Protein AF-A0A7V5D0J0-F1 (afdb_monomer)

pLDDT: mean 79.03, std 11.95, range [53.03, 93.19]

Sequence (86 aa):
NRGAALIFLLQGLMLGFFGSVLGILIGYGMSYAFIQTRGGVTFGLRINLFNLISPVIIAILASALASLIPARRASKLSPIEVIRYG

Mean predicted aligned error: 9.17 Å

Structure (mmCIF, N/CA/C/O backbone):
data_AF-A0A7V5D0J0-F1
#
_entry.id   AF-A0A7V5D0J0-F1
#
loop_
_atom_site.group_PDB
_atom_site.id
_atom_site.type_symbol
_atom_site.label_atom_id
_atom_site.label_alt_id
_atom_site.label_comp_id
_atom_site.label_asym_id
_atom_site.label_entity_id
_atom_site.label_seq_id
_atom_site.pdbx_PDB_ins_code
_atom_site.Cartn_x
_atom_site.Cartn_y
_atom_site.Cartn_z
_atom_site.occupancy
_atom_site.B_iso_or_equiv
_atom_site.auth_seq_id
_atom_site.auth_comp_id
_atom_site.auth_asym_id
_atom_site.auth_atom_id
_atom_site.pdbx_PDB_model_num
ATOM 1 N N . ASN A 1 1 ? -18.777 -4.159 19.116 1.00 60.66 1 ASN A N 1
ATOM 2 C CA . ASN A 1 1 ? -19.496 -3.559 17.971 1.00 60.66 1 ASN A CA 1
ATOM 3 C C . ASN A 1 1 ? -18.779 -3.941 16.667 1.00 60.66 1 ASN A C 1
ATOM 5 O O . ASN A 1 1 ? -17.697 -3.426 16.421 1.00 60.66 1 ASN A O 1
ATOM 9 N N . ARG A 1 2 ? -19.265 -4.928 15.889 1.00 69.00 2 ARG A N 1
ATOM 10 C CA . ARG A 1 2 ? -18.504 -5.497 14.743 1.00 69.00 2 ARG A CA 1
ATOM 11 C C . ARG A 1 2 ? -18.559 -4.638 13.468 1.00 69.00 2 ARG A C 1
ATOM 13 O O . ARG A 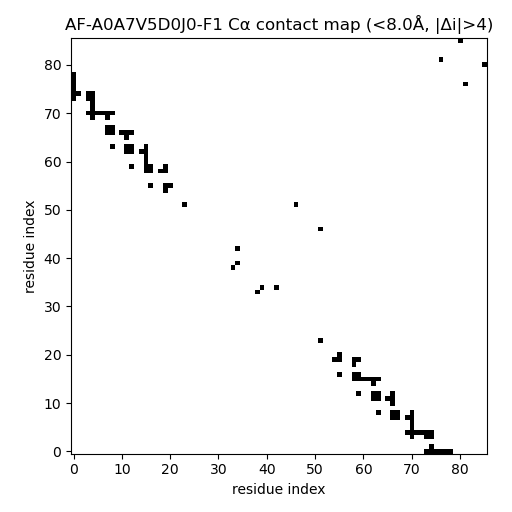1 2 ? -17.617 -4.674 12.686 1.00 69.00 2 ARG A O 1
ATOM 20 N N . GLY A 1 3 ? -19.614 -3.837 13.288 1.00 78.94 3 GLY A N 1
ATOM 21 C CA . GLY A 1 3 ? -19.819 -3.030 12.077 1.00 78.94 3 GLY A CA 1
ATOM 22 C C . GLY A 1 3 ? -18.741 -1.967 11.851 1.00 78.94 3 GLY A C 1
ATOM 23 O O . GLY A 1 3 ? -18.153 -1.911 10.777 1.00 78.94 3 GLY A O 1
ATOM 24 N N . ALA A 1 4 ? -18.404 -1.185 12.882 1.00 80.50 4 ALA A N 1
ATOM 25 C CA . ALA A 1 4 ? -17.380 -0.141 12.772 1.00 80.50 4 ALA A CA 1
ATOM 26 C C . ALA A 1 4 ? -16.001 -0.709 12.389 1.00 80.50 4 ALA A C 1
ATOM 28 O O . ALA A 1 4 ? -15.297 -0.141 11.560 1.00 80.50 4 ALA A O 1
ATOM 29 N N . ALA A 1 5 ? -15.637 -1.872 12.935 1.00 82.56 5 ALA A N 1
ATOM 30 C CA . ALA A 1 5 ? -14.380 -2.541 12.612 1.00 82.56 5 ALA A CA 1
ATOM 31 C C . ALA A 1 5 ? -14.307 -3.002 11.145 1.00 82.56 5 ALA A C 1
ATOM 33 O O . ALA A 1 5 ? -13.252 -2.886 10.523 1.00 82.56 5 ALA A O 1
ATOM 34 N N . LEU A 1 6 ? -15.421 -3.488 10.584 1.00 85.31 6 LEU A N 1
ATOM 35 C CA . LEU A 1 6 ? -15.495 -3.898 9.179 1.00 85.31 6 LEU A CA 1
ATOM 36 C C . LEU A 1 6 ? -15.307 -2.716 8.225 1.00 85.31 6 LEU A C 1
ATOM 38 O O . LEU A 1 6 ? -14.622 -2.866 7.221 1.00 85.31 6 LEU A O 1
ATOM 42 N N . ILE A 1 7 ? -15.852 -1.542 8.555 1.00 89.06 7 ILE A N 1
ATOM 43 C CA . ILE A 1 7 ? -15.702 -0.337 7.727 1.00 89.06 7 ILE A CA 1
ATOM 44 C C . ILE A 1 7 ? -14.227 0.064 7.621 1.00 89.06 7 ILE A C 1
ATOM 46 O O . ILE A 1 7 ? -13.734 0.280 6.516 1.00 89.06 7 ILE A O 1
ATOM 50 N N . PHE A 1 8 ? -13.501 0.099 8.744 1.00 86.50 8 PHE A N 1
ATOM 51 C CA . PHE A 1 8 ? -12.070 0.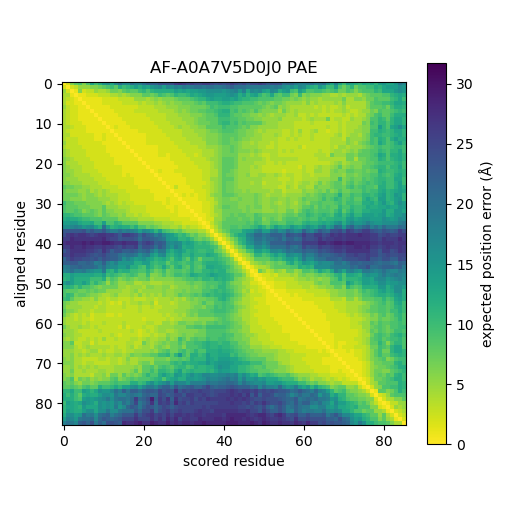429 8.739 1.00 86.50 8 PHE A CA 1
ATOM 52 C C . PHE A 1 8 ? -11.236 -0.590 7.961 1.00 86.50 8 PHE A C 1
ATOM 54 O O . PHE A 1 8 ? -10.343 -0.200 7.211 1.00 86.50 8 PHE A O 1
ATOM 61 N N . LEU A 1 9 ? -11.547 -1.882 8.102 1.00 87.06 9 LEU A N 1
ATOM 62 C CA . LEU A 1 9 ? -10.894 -2.932 7.320 1.00 87.06 9 LEU A CA 1
ATOM 63 C C . LEU A 1 9 ? -11.143 -2.768 5.818 1.00 87.06 9 LEU A C 1
ATOM 65 O O . LEU A 1 9 ? -10.206 -2.857 5.029 1.00 87.06 9 LEU A O 1
ATOM 69 N N . LEU A 1 10 ? -12.389 -2.505 5.421 1.00 89.81 10 LEU A N 1
ATOM 70 C CA . LEU A 1 10 ? -12.753 -2.342 4.016 1.00 89.81 10 LEU A CA 1
ATOM 71 C C . LEU A 1 10 ? -12.107 -1.088 3.412 1.00 89.81 10 LEU A C 1
ATOM 73 O O . LEU A 1 10 ? -11.591 -1.148 2.300 1.00 89.81 10 LEU A O 1
ATOM 77 N N . GLN A 1 11 ? -12.069 0.020 4.159 1.00 89.88 11 GLN A N 1
ATOM 78 C CA . GLN A 1 11 ? -11.363 1.241 3.759 1.00 89.88 11 GLN A CA 1
ATOM 79 C C . GLN A 1 11 ? -9.863 0.998 3.579 1.00 89.88 11 GLN A C 1
ATOM 81 O O . GLN A 1 11 ? -9.293 1.431 2.580 1.00 89.88 11 GLN A O 1
ATOM 86 N N . GLY A 1 12 ? -9.234 0.276 4.512 1.00 88.81 12 GLY A N 1
ATOM 87 C CA . GLY A 1 12 ? -7.833 -0.122 4.400 1.00 88.81 12 GLY A CA 1
ATOM 88 C C . GLY A 1 12 ? -7.568 -0.949 3.148 1.00 88.81 12 GLY A C 1
ATOM 89 O O . GLY A 1 12 ? -6.672 -0.625 2.374 1.00 88.81 12 GLY A O 1
ATOM 90 N N . LEU A 1 13 ? -8.392 -1.969 2.908 1.00 88.62 13 LEU A N 1
ATOM 91 C CA . LEU A 1 13 ? -8.268 -2.851 1.749 1.00 88.62 13 LEU A CA 1
ATOM 92 C C . LEU A 1 13 ? -8.472 -2.096 0.429 1.00 88.62 13 LEU A C 1
ATOM 94 O O . LEU A 1 13 ? -7.687 -2.271 -0.503 1.00 88.62 13 LEU A O 1
ATOM 98 N N . MET A 1 14 ? -9.474 -1.215 0.357 1.00 90.88 14 MET A N 1
ATOM 99 C CA . MET A 1 14 ? -9.689 -0.343 -0.801 1.00 90.88 14 MET A CA 1
ATOM 100 C C . MET A 1 14 ? -8.484 0.566 -1.046 1.00 90.88 14 MET A C 1
ATOM 102 O O . MET A 1 14 ? -7.996 0.637 -2.172 1.00 90.88 14 MET A O 1
ATOM 106 N N . LEU A 1 15 ? -7.964 1.218 -0.002 1.00 89.88 15 LEU A N 1
ATOM 107 C CA . LEU A 1 15 ? -6.799 2.094 -0.117 1.00 89.88 15 LEU A CA 1
ATOM 108 C C . LEU A 1 15 ? -5.562 1.328 -0.609 1.00 89.88 15 LEU A C 1
ATOM 110 O O . LEU A 1 15 ? -4.853 1.814 -1.488 1.00 89.88 15 LEU A O 1
ATOM 114 N N . GLY A 1 16 ? -5.331 0.115 -0.098 1.00 88.50 16 GLY A N 1
ATOM 115 C CA . GLY A 1 16 ? -4.261 -0.763 -0.570 1.00 88.50 16 GLY A CA 1
ATOM 116 C C . GLY A 1 16 ? -4.411 -1.168 -2.027 1.00 88.50 16 GLY A C 1
ATOM 117 O O . GLY A 1 16 ? -3.443 -1.111 -2.783 1.00 88.50 16 GLY A O 1
ATOM 118 N N . PHE A 1 17 ? -5.626 -1.532 -2.439 1.00 90.00 17 PHE A N 1
ATOM 119 C CA . PHE A 1 17 ? -5.921 -1.885 -3.823 1.00 90.00 17 PHE A CA 1
ATOM 120 C C . PHE A 1 17 ? -5.652 -0.708 -4.767 1.00 90.00 17 PHE A C 1
ATOM 122 O O . PHE A 1 17 ? -4.827 -0.832 -5.673 1.00 90.00 17 PHE A O 1
ATOM 129 N N . PHE A 1 18 ? -6.259 0.457 -4.525 1.00 92.88 18 PHE A N 1
ATOM 130 C CA . PHE A 1 18 ? -6.054 1.634 -5.374 1.00 92.88 18 PHE A CA 1
ATOM 131 C C . PHE A 1 18 ? -4.599 2.114 -5.362 1.00 92.88 18 PHE A C 1
ATOM 133 O O . PHE A 1 18 ? -4.050 2.424 -6.419 1.00 92.88 18 PHE A O 1
ATOM 140 N N . GLY A 1 19 ? -3.944 2.106 -4.197 1.00 90.38 19 GLY A N 1
ATOM 141 C CA . GLY A 1 19 ? -2.525 2.438 -4.077 1.00 90.38 19 GLY A CA 1
ATOM 142 C C . GLY A 1 19 ? -1.633 1.495 -4.884 1.00 90.38 19 GLY A C 1
ATOM 143 O O . GLY A 1 19 ? -0.706 1.951 -5.549 1.00 90.38 19 GLY A O 1
ATOM 144 N N . SER A 1 20 ? -1.943 0.196 -4.897 1.00 89.19 20 SER A N 1
ATOM 145 C CA . SER A 1 20 ? -1.196 -0.788 -5.686 1.00 89.19 20 SER A CA 1
ATOM 146 C C . SER A 1 20 ? -1.361 -0.595 -7.195 1.00 89.19 20 SER A C 1
ATOM 148 O O . SER A 1 20 ? -0.373 -0.633 -7.925 1.00 89.19 20 SER A O 1
ATOM 150 N N . VAL A 1 21 ? -2.584 -0.311 -7.660 1.00 91.62 21 VAL A N 1
ATOM 151 C CA . VAL A 1 21 ? -2.875 -0.049 -9.077 1.00 91.62 21 VAL A CA 1
ATOM 152 C C . VAL A 1 21 ? -2.145 1.210 -9.543 1.00 91.62 21 VAL A C 1
ATOM 154 O O . VAL A 1 21 ? -1.455 1.182 -10.562 1.00 91.62 21 VAL A O 1
ATOM 157 N N . LEU A 1 22 ? -2.238 2.299 -8.774 1.00 93.19 22 LEU A N 1
ATOM 158 C CA . LEU A 1 22 ? -1.529 3.543 -9.077 1.00 93.19 22 LEU A CA 1
ATOM 159 C C . LEU A 1 22 ? -0.010 3.356 -9.035 1.00 93.19 22 LEU A C 1
ATOM 161 O O . LEU A 1 22 ? 0.687 3.826 -9.931 1.00 93.19 22 LEU A O 1
ATOM 165 N N . GLY A 1 23 ? 0.505 2.630 -8.042 1.00 89.62 23 GLY A N 1
ATOM 166 C CA . GLY A 1 23 ? 1.929 2.325 -7.919 1.00 89.62 23 GLY A CA 1
ATOM 167 C C . GLY A 1 23 ? 2.468 1.544 -9.117 1.00 89.62 23 GLY A C 1
ATOM 168 O O . GLY A 1 23 ? 3.527 1.891 -9.637 1.00 89.62 23 GLY A O 1
ATOM 169 N N . ILE A 1 24 ? 1.722 0.547 -9.608 1.00 88.62 24 ILE A N 1
ATOM 170 C CA . ILE A 1 24 ? 2.071 -0.178 -10.837 1.00 88.62 24 ILE A CA 1
ATOM 171 C C . ILE A 1 24 ? 2.089 0.760 -12.039 1.00 88.62 24 ILE A C 1
ATOM 173 O O . ILE A 1 24 ? 3.058 0.747 -12.794 1.00 88.62 24 ILE A O 1
ATOM 177 N N . LEU A 1 25 ? 1.036 1.560 -12.231 1.00 90.38 25 LEU A N 1
ATOM 178 C CA . LEU A 1 25 ? 0.930 2.459 -13.383 1.00 90.38 25 LEU A CA 1
ATOM 179 C C . LEU A 1 25 ? 2.095 3.450 -13.420 1.00 90.38 25 LEU A C 1
ATOM 181 O O . LEU A 1 25 ? 2.733 3.619 -14.459 1.00 90.38 25 LEU A O 1
ATOM 185 N N . ILE A 1 26 ? 2.408 4.055 -12.273 1.00 91.31 26 ILE A N 1
ATOM 186 C CA . ILE A 1 26 ? 3.525 4.990 -12.138 1.00 91.31 26 ILE A CA 1
ATOM 187 C C . ILE A 1 26 ? 4.854 4.262 -12.350 1.00 91.31 26 ILE A C 1
ATOM 189 O O . ILE A 1 26 ? 5.660 4.704 -13.164 1.00 91.31 26 ILE A O 1
ATOM 193 N N . GLY A 1 27 ? 5.084 3.129 -11.682 1.00 87.56 27 GLY A N 1
ATOM 194 C CA . GLY A 1 27 ? 6.329 2.367 -11.807 1.00 87.56 27 GLY A CA 1
ATOM 195 C C . GLY A 1 27 ? 6.589 1.884 -13.236 1.00 87.56 27 GLY A C 1
ATOM 196 O O . GLY A 1 27 ? 7.716 1.977 -13.732 1.00 87.56 27 GLY A O 1
ATOM 197 N N . TYR A 1 28 ? 5.541 1.439 -13.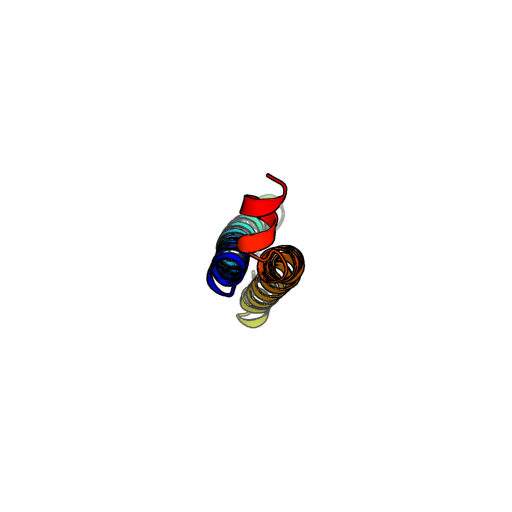931 1.00 83.56 28 TYR A N 1
ATOM 198 C CA . TYR A 1 28 ? 5.613 1.050 -15.335 1.00 83.56 28 TYR A CA 1
ATOM 199 C C . TYR A 1 28 ? 5.889 2.252 -16.242 1.00 83.56 28 TYR A C 1
ATOM 201 O O . TYR A 1 28 ? 6.797 2.194 -17.070 1.00 83.56 28 TYR A O 1
ATOM 209 N N . GLY A 1 29 ? 5.173 3.365 -16.047 1.00 86.12 29 GLY A N 1
ATOM 210 C CA . GLY A 1 29 ? 5.384 4.600 -16.803 1.00 86.12 29 GLY A CA 1
ATOM 211 C C . GLY A 1 29 ? 6.798 5.162 -16.634 1.00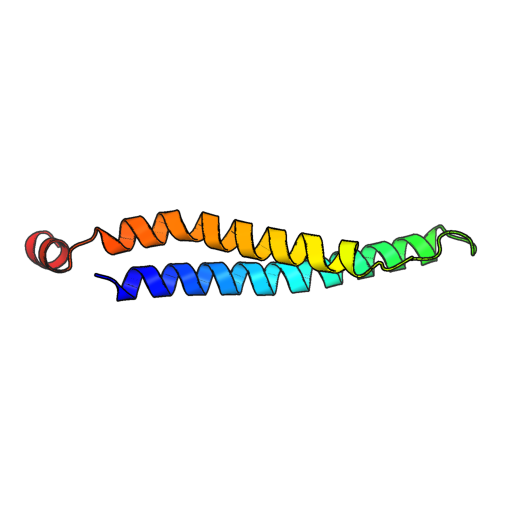 86.12 29 GLY A C 1
ATOM 212 O O . GLY A 1 29 ? 7.441 5.521 -17.619 1.00 86.12 29 GLY A O 1
ATOM 213 N N . MET A 1 30 ? 7.327 5.161 -15.407 1.00 84.81 30 MET A N 1
ATOM 214 C CA . MET A 1 30 ? 8.708 5.562 -15.122 1.00 84.81 30 MET A CA 1
ATOM 215 C C . MET A 1 30 ? 9.721 4.623 -15.783 1.00 84.81 30 MET A C 1
ATOM 217 O O . MET A 1 30 ? 10.674 5.096 -16.399 1.00 84.81 30 MET A O 1
ATOM 221 N N . SER A 1 31 ? 9.504 3.306 -15.710 1.00 81.38 31 SER A N 1
ATOM 222 C CA . SER A 1 31 ? 10.378 2.318 -16.360 1.00 81.38 31 SER A CA 1
ATOM 223 C C . SER A 1 31 ? 10.390 2.488 -17.882 1.00 81.38 31 SER A C 1
ATOM 225 O O . SER A 1 31 ? 11.450 2.445 -18.504 1.00 81.38 31 SER A O 1
ATOM 227 N N . TYR A 1 32 ? 9.223 2.743 -18.480 1.00 79.12 32 TYR A N 1
ATOM 228 C CA . TYR A 1 32 ? 9.081 3.012 -19.909 1.00 79.12 32 TYR A CA 1
ATOM 229 C C . TYR A 1 32 ? 9.803 4.302 -20.324 1.00 79.12 32 TYR A C 1
ATOM 231 O O . TYR A 1 32 ? 10.586 4.298 -21.274 1.00 79.12 32 TYR A O 1
ATOM 239 N N . ALA A 1 33 ? 9.604 5.393 -19.578 1.00 83.19 33 ALA A N 1
ATOM 240 C CA . ALA A 1 33 ? 10.277 6.666 -19.829 1.00 83.19 33 ALA A CA 1
ATOM 241 C C . ALA A 1 33 ? 11.806 6.551 -19.691 1.00 83.19 33 ALA A C 1
ATOM 243 O O . ALA A 1 33 ? 12.554 7.127 -20.482 1.00 83.19 33 ALA A O 1
ATOM 244 N N . PHE A 1 34 ? 12.284 5.770 -18.720 1.00 79.19 34 PHE A N 1
ATOM 245 C CA . PHE A 1 34 ? 13.709 5.513 -18.523 1.00 79.19 34 PHE A CA 1
ATOM 246 C C . PHE A 1 34 ? 14.334 4.766 -19.708 1.00 79.19 34 PHE A C 1
ATOM 248 O O . PHE A 1 34 ? 15.415 5.128 -20.173 1.00 79.19 34 PHE A O 1
ATOM 255 N N . ILE A 1 35 ? 13.639 3.758 -20.241 1.00 77.69 35 ILE A N 1
ATOM 256 C CA . ILE A 1 35 ? 14.107 3.006 -21.411 1.00 77.69 35 ILE A CA 1
ATOM 257 C C . ILE A 1 35 ? 14.128 3.887 -22.656 1.00 77.69 35 ILE A C 1
ATOM 259 O O . ILE A 1 35 ? 15.137 3.901 -23.354 1.00 77.69 35 ILE A O 1
ATOM 263 N N . GLN A 1 36 ? 13.087 4.689 -22.886 1.00 75.12 36 GLN A N 1
ATOM 264 C CA . GLN A 1 36 ? 13.044 5.587 -24.044 1.00 75.12 36 GLN A CA 1
ATOM 265 C C . GLN A 1 36 ? 14.105 6.690 -24.009 1.00 75.12 36 GLN A C 1
ATOM 267 O O . GLN A 1 36 ? 14.538 7.153 -25.059 1.00 75.12 36 GLN A O 1
ATOM 272 N N . THR A 1 37 ? 14.536 7.119 -22.821 1.00 74.81 37 THR A N 1
ATOM 273 C CA . THR A 1 37 ? 15.521 8.203 -22.676 1.00 74.81 37 THR A CA 1
ATOM 274 C C . THR A 1 37 ? 16.973 7.725 -22.642 1.00 74.81 37 THR A C 1
ATOM 276 O O . THR A 1 37 ? 17.860 8.501 -22.991 1.00 74.81 37 THR A O 1
ATOM 279 N N . ARG A 1 38 ? 17.248 6.481 -22.217 1.00 66.94 38 ARG A N 1
ATOM 280 C CA . ARG A 1 38 ? 18.626 5.975 -22.020 1.00 66.94 38 ARG A CA 1
ATOM 281 C C . ARG A 1 38 ? 18.955 4.652 -22.714 1.00 66.94 38 ARG A C 1
ATOM 283 O O . ARG A 1 38 ? 20.128 4.297 -22.792 1.00 66.94 38 ARG A O 1
ATOM 290 N N . GLY A 1 39 ? 17.963 3.897 -23.179 1.00 57.34 39 GLY A N 1
ATOM 291 C CA . GLY A 1 39 ? 18.122 2.509 -23.604 1.00 57.34 39 GLY A CA 1
ATOM 292 C C . GLY A 1 39 ? 17.966 2.321 -25.104 1.00 57.34 39 GLY A C 1
ATOM 293 O O . GLY A 1 39 ? 16.907 1.913 -25.571 1.00 57.34 39 GLY A O 1
ATOM 294 N N . GLY A 1 40 ? 19.051 2.509 -25.854 1.00 54.59 40 GLY A N 1
ATOM 295 C CA . GLY A 1 40 ? 19.190 1.851 -27.150 1.00 54.59 40 GLY A CA 1
ATOM 296 C C . GLY A 1 40 ? 19.074 0.332 -26.966 1.00 54.59 40 GLY A C 1
ATOM 297 O O . GLY A 1 40 ? 19.982 -0.304 -26.446 1.00 54.59 40 GLY A O 1
ATOM 298 N N . VAL A 1 41 ? 17.922 -0.221 -27.349 1.00 53.03 41 VAL A N 1
ATOM 299 C CA . VAL A 1 41 ? 17.637 -1.614 -27.758 1.00 53.03 41 VAL A CA 1
ATOM 300 C C . VAL A 1 41 ? 17.940 -2.782 -26.783 1.00 53.03 41 VAL A C 1
ATOM 302 O O . VAL A 1 41 ? 17.481 -3.887 -27.049 1.00 53.03 41 VAL A O 1
ATOM 305 N N . THR A 1 42 ? 18.600 -2.606 -25.630 1.00 54.47 42 THR A N 1
ATOM 306 C CA . THR A 1 42 ? 19.079 -3.777 -24.840 1.00 54.47 42 THR A CA 1
ATOM 307 C C . THR A 1 42 ? 18.396 -4.009 -23.484 1.00 54.47 42 THR A C 1
ATOM 309 O O . THR A 1 42 ? 18.401 -5.135 -22.985 1.00 54.47 42 THR A O 1
ATOM 312 N N . PHE A 1 43 ? 17.724 -3.019 -22.888 1.00 55.50 43 PHE A N 1
ATOM 313 C CA . PHE A 1 43 ? 16.908 -3.259 -21.687 1.00 55.50 43 PHE A CA 1
ATOM 314 C C . PHE A 1 43 ? 15.502 -3.699 -22.089 1.00 55.50 43 PHE A C 1
ATOM 316 O O . PHE A 1 43 ? 14.543 -2.935 -22.018 1.00 55.50 43 PHE A O 1
ATOM 323 N N . GLY A 1 44 ? 15.369 -4.946 -22.541 1.00 57.84 44 GLY A N 1
ATOM 324 C CA . GLY A 1 44 ? 14.054 -5.554 -22.693 1.00 57.84 44 GLY A CA 1
ATOM 325 C C . GLY A 1 44 ? 13.353 -5.557 -21.336 1.00 57.84 44 GLY A C 1
ATOM 326 O O . GLY A 1 44 ? 13.783 -6.273 -20.431 1.00 57.84 44 GLY A O 1
ATOM 327 N N . LEU A 1 45 ? 12.292 -4.757 -21.186 1.00 59.47 45 LEU A N 1
ATOM 328 C CA . LEU A 1 45 ? 11.360 -4.822 -20.059 1.00 59.47 45 LEU A CA 1
ATOM 329 C C . LEU A 1 45 ? 10.766 -6.234 -20.029 1.00 59.47 45 LEU A C 1
ATOM 331 O O . LEU A 1 45 ? 9.730 -6.513 -20.631 1.00 59.47 45 LEU A O 1
ATOM 335 N N . ARG A 1 46 ? 11.441 -7.167 -19.357 1.00 64.50 46 ARG A N 1
ATOM 336 C CA . ARG A 1 46 ? 10.877 -8.482 -19.075 1.00 64.50 46 ARG A CA 1
ATOM 337 C C . ARG A 1 46 ? 9.899 -8.304 -17.930 1.00 64.50 46 ARG A C 1
ATOM 339 O O . ARG A 1 46 ? 10.246 -8.466 -16.763 1.00 64.50 46 ARG A O 1
ATOM 346 N N . ILE A 1 47 ? 8.680 -7.918 -18.291 1.00 63.97 47 ILE A N 1
ATOM 347 C CA . ILE A 1 47 ? 7.546 -7.873 -17.376 1.00 63.97 47 ILE A CA 1
ATOM 348 C C . ILE A 1 47 ? 7.264 -9.318 -16.970 1.00 63.97 47 ILE A C 1
ATOM 350 O O . ILE A 1 47 ? 6.599 -10.071 -17.677 1.00 63.97 47 ILE A O 1
ATOM 354 N N . ASN A 1 48 ? 7.839 -9.731 -15.847 1.00 73.19 48 ASN A N 1
ATOM 355 C CA . ASN A 1 48 ? 7.506 -11.002 -15.238 1.00 73.19 48 ASN A CA 1
ATOM 356 C C . ASN A 1 48 ? 6.251 -10.794 -14.387 1.00 73.19 48 ASN A C 1
ATOM 3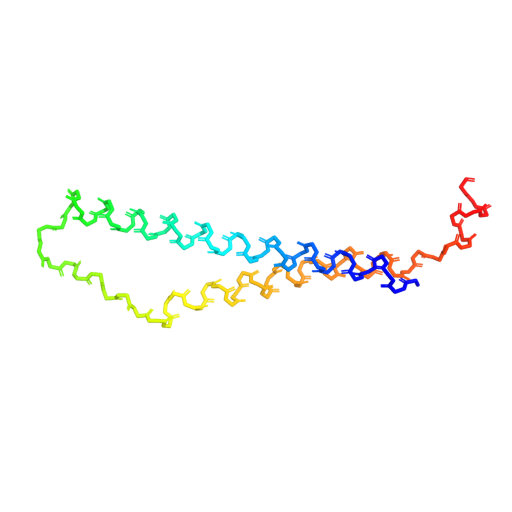58 O O . ASN A 1 48 ? 6.229 -9.897 -13.541 1.00 73.19 48 ASN A O 1
ATOM 362 N N . LEU A 1 49 ? 5.225 -11.627 -14.589 1.00 72.88 49 LEU A N 1
ATOM 363 C CA . LEU A 1 49 ? 3.992 -11.596 -13.796 1.00 72.88 49 LEU A CA 1
ATOM 364 C C . LEU A 1 49 ? 4.287 -11.606 -12.289 1.00 72.88 49 LEU A C 1
ATOM 366 O O . LEU A 1 49 ? 3.612 -10.920 -11.527 1.00 72.88 49 LEU A O 1
ATOM 370 N N . PHE A 1 50 ? 5.340 -12.308 -11.862 1.00 78.06 50 PHE A N 1
ATOM 371 C CA . PHE A 1 50 ? 5.762 -12.347 -10.464 1.00 78.06 50 PHE A CA 1
ATOM 372 C C . PHE A 1 50 ? 6.168 -10.967 -9.916 1.00 78.06 50 PHE A C 1
ATOM 374 O O . PHE A 1 50 ? 5.769 -10.591 -8.813 1.00 78.06 50 PHE A O 1
ATOM 381 N N . ASN A 1 51 ? 6.901 -10.174 -10.701 1.00 77.00 51 ASN A N 1
ATOM 382 C CA . ASN A 1 51 ? 7.350 -8.835 -10.303 1.00 77.00 51 ASN A CA 1
ATOM 383 C C . ASN A 1 51 ? 6.206 -7.811 -10.309 1.00 77.00 51 ASN A C 1
ATOM 385 O O . ASN A 1 51 ? 6.300 -6.790 -9.637 1.00 77.00 51 ASN A O 1
ATOM 389 N N . LEU A 1 52 ? 5.131 -8.085 -11.054 1.00 79.31 52 LEU A N 1
ATOM 390 C CA . LEU A 1 52 ? 3.943 -7.235 -11.098 1.00 79.31 52 LEU A CA 1
ATOM 391 C C . LEU A 1 52 ? 2.966 -7.558 -9.959 1.00 79.31 52 LEU A C 1
ATOM 393 O O . LEU A 1 52 ? 2.407 -6.657 -9.344 1.00 79.31 52 LEU A O 1
ATOM 397 N N . ILE A 1 53 ? 2.776 -8.845 -9.658 1.00 83.25 53 ILE A N 1
ATOM 398 C CA . ILE A 1 53 ? 1.801 -9.322 -8.668 1.00 83.25 53 ILE A CA 1
ATOM 399 C C . ILE A 1 53 ? 2.337 -9.199 -7.234 1.00 83.25 53 ILE A C 1
ATOM 401 O O . ILE A 1 53 ? 1.577 -8.871 -6.322 1.00 83.25 53 ILE A O 1
ATOM 405 N N . SER A 1 54 ? 3.636 -9.420 -7.010 1.00 85.62 54 SER A N 1
ATOM 406 C CA . SER A 1 54 ? 4.238 -9.327 -5.671 1.00 85.62 54 SER A CA 1
ATOM 407 C C . SER A 1 54 ? 4.008 -7.979 -4.961 1.00 85.62 54 SER A C 1
ATOM 409 O O . SER A 1 54 ? 3.537 -8.014 -3.820 1.00 85.62 54 SER A O 1
ATOM 411 N N . PRO A 1 55 ? 4.230 -6.794 -5.572 1.00 85.25 55 PRO A N 1
ATOM 412 C CA . PRO A 1 55 ? 3.964 -5.521 -4.901 1.00 85.25 55 PRO A CA 1
ATOM 413 C C . PRO A 1 55 ? 2.473 -5.289 -4.628 1.00 85.25 55 PRO A C 1
ATOM 415 O O . PRO A 1 55 ? 2.141 -4.665 -3.622 1.00 85.25 55 PRO A O 1
ATOM 418 N N . VAL A 1 56 ? 1.567 -5.826 -5.457 1.00 86.62 56 VAL 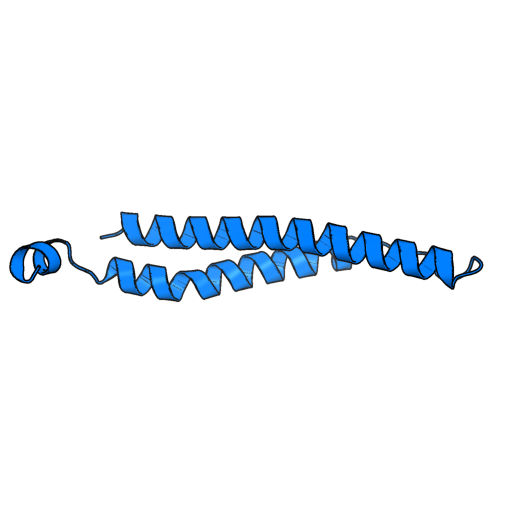A N 1
ATOM 419 C CA . VAL A 1 56 ? 0.112 -5.751 -5.218 1.00 86.62 56 VAL A CA 1
ATOM 420 C C . VAL A 1 56 ? -0.264 -6.510 -3.960 1.00 86.62 56 VAL A C 1
ATOM 422 O O . VAL A 1 56 ? -0.937 -5.966 -3.087 1.00 86.62 56 VAL A O 1
ATOM 425 N N . ILE A 1 57 ? 0.215 -7.749 -3.835 1.00 89.44 57 ILE A N 1
ATOM 426 C CA . ILE A 1 57 ? -0.036 -8.574 -2.653 1.00 89.44 57 ILE A CA 1
ATOM 427 C C . ILE A 1 57 ? 0.528 -7.885 -1.408 1.00 89.44 57 ILE A C 1
ATOM 429 O O . ILE A 1 57 ? -0.174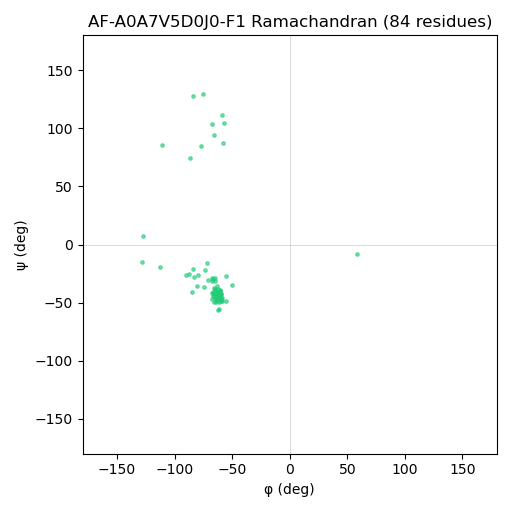 -7.770 -0.405 1.00 89.44 57 ILE A O 1
ATOM 433 N N . ILE A 1 58 ? 1.759 -7.369 -1.475 1.00 90.44 58 ILE A N 1
ATOM 434 C CA . ILE A 1 58 ? 2.389 -6.671 -0.348 1.00 90.44 58 ILE A CA 1
ATOM 435 C C . ILE A 1 58 ? 1.585 -5.426 0.045 1.00 90.44 58 ILE A C 1
ATOM 437 O O . ILE A 1 58 ? 1.331 -5.229 1.229 1.00 90.44 58 ILE A O 1
ATOM 441 N N . ALA A 1 59 ? 1.139 -4.611 -0.912 1.00 90.12 59 ALA A N 1
ATOM 442 C CA . ALA A 1 59 ? 0.355 -3.407 -0.636 1.00 90.12 59 ALA A CA 1
ATOM 443 C C . ALA A 1 59 ? -1.014 -3.725 -0.009 1.00 90.12 59 ALA A C 1
ATOM 445 O O . ALA A 1 59 ? -1.422 -3.085 0.965 1.00 90.12 59 ALA A O 1
ATOM 446 N N . ILE A 1 60 ? -1.712 -4.745 -0.517 1.00 88.75 60 ILE A N 1
ATOM 447 C CA . ILE A 1 60 ? -2.990 -5.202 0.047 1.00 88.75 60 ILE A CA 1
ATOM 448 C C . ILE A 1 60 ? -2.784 -5.733 1.470 1.00 88.75 60 ILE A C 1
ATOM 450 O O . ILE A 1 60 ? -3.519 -5.352 2.378 1.00 88.75 60 ILE A O 1
ATOM 454 N N . LEU A 1 61 ? -1.758 -6.554 1.705 1.00 90.94 61 LEU A N 1
ATOM 455 C CA . LEU A 1 61 ? -1.465 -7.072 3.042 1.00 90.94 61 LEU A CA 1
ATOM 456 C C . LEU A 1 61 ? -1.048 -5.958 4.006 1.00 90.94 61 LEU A C 1
ATOM 458 O O . LEU A 1 61 ? -1.560 -5.897 5.120 1.00 90.94 61 LEU A O 1
ATOM 462 N N . ALA A 1 62 ? -0.169 -5.050 3.586 1.00 90.50 62 ALA A N 1
ATOM 463 C CA . ALA A 1 62 ? 0.298 -3.941 4.412 1.00 90.50 62 ALA A CA 1
ATOM 464 C C . ALA A 1 62 ? -0.851 -3.004 4.808 1.00 90.50 62 ALA A C 1
ATOM 466 O O . ALA A 1 62 ? -0.979 -2.641 5.976 1.00 90.50 62 ALA A O 1
ATOM 467 N N . SER A 1 63 ? -1.721 -2.652 3.860 1.00 89.38 63 SER A N 1
ATOM 468 C CA . SER A 1 63 ? -2.893 -1.807 4.120 1.00 89.38 63 SER A CA 1
ATOM 469 C C . SER A 1 63 ? -3.930 -2.497 5.013 1.00 89.38 63 SER A C 1
ATOM 471 O O . SER A 1 63 ? -4.424 -1.884 5.964 1.00 89.38 63 SER A O 1
ATOM 473 N N . ALA A 1 64 ? -4.200 -3.788 4.790 1.00 87.44 64 ALA A N 1
ATOM 474 C CA . ALA A 1 64 ? -5.064 -4.582 5.654 1.00 87.44 64 ALA A CA 1
ATOM 475 C C . ALA A 1 64 ? -4.504 -4.630 7.085 1.00 87.44 64 ALA A C 1
ATOM 477 O O . ALA A 1 64 ? -5.219 -4.308 8.035 1.00 87.44 64 ALA A O 1
ATOM 478 N N . LEU A 1 65 ? -3.210 -4.929 7.245 1.00 89.88 65 LEU A N 1
ATOM 479 C CA . LEU A 1 65 ? -2.536 -4.955 8.545 1.00 89.88 65 LEU A CA 1
ATOM 480 C C . LEU A 1 65 ? -2.558 -3.589 9.242 1.00 89.88 65 LEU A C 1
ATOM 482 O O . LEU A 1 65 ? -2.873 -3.517 10.429 1.00 89.88 65 LEU A O 1
ATOM 486 N N . ALA A 1 66 ? -2.291 -2.505 8.513 1.00 89.06 66 ALA A N 1
ATOM 487 C CA . ALA A 1 66 ? -2.361 -1.148 9.047 1.00 89.06 66 ALA A CA 1
ATOM 488 C C . ALA A 1 66 ? -3.781 -0.801 9.529 1.00 89.06 66 ALA A C 1
ATOM 490 O O . ALA A 1 66 ? -3.952 -0.235 10.611 1.00 89.06 66 ALA A O 1
ATOM 491 N N . SER A 1 67 ? -4.811 -1.205 8.779 1.00 88.62 67 SER A N 1
ATOM 492 C CA . SER A 1 67 ? -6.218 -0.952 9.117 1.00 88.62 67 SER A CA 1
ATOM 493 C C . SER A 1 67 ? -6.753 -1.783 10.292 1.00 88.62 67 SER A C 1
ATOM 495 O O . SER A 1 67 ? -7.755 -1.412 10.909 1.00 88.62 67 SER A O 1
ATOM 497 N N . LEU A 1 68 ? -6.060 -2.856 10.692 1.00 87.19 68 LEU A N 1
ATOM 498 C CA . LEU A 1 68 ? -6.432 -3.635 11.877 1.00 87.19 68 LEU A CA 1
ATOM 499 C C . LEU A 1 68 ? -6.306 -2.828 13.174 1.00 87.19 68 LEU A C 1
ATOM 501 O O . LEU A 1 68 ? -7.073 -3.066 14.108 1.00 87.19 68 LEU A O 1
ATOM 505 N N . ILE A 1 69 ? -5.365 -1.884 13.262 1.00 87.69 69 ILE A N 1
ATOM 506 C CA . ILE A 1 69 ? -5.170 -1.049 14.458 1.00 87.69 69 ILE A CA 1
ATOM 507 C C . ILE A 1 69 ? -6.423 -0.197 14.747 1.00 87.69 69 ILE A C 1
ATOM 509 O O . ILE A 1 69 ? -6.982 -0.337 15.843 1.00 87.69 69 ILE A O 1
ATOM 513 N N . PRO A 1 70 ? -6.920 0.642 13.811 1.00 83.00 70 PRO A N 1
ATOM 514 C CA . PRO A 1 70 ? -8.155 1.393 14.021 1.00 83.00 70 PRO A CA 1
ATOM 515 C C . PRO A 1 70 ? -9.381 0.478 14.121 1.00 83.00 70 PRO A C 1
ATOM 517 O O . PRO A 1 70 ? -10.219 0.708 14.991 1.00 83.00 70 PRO A O 1
ATOM 520 N N . ALA A 1 71 ? -9.460 -0.611 13.345 1.00 86.12 71 ALA A N 1
ATOM 521 C CA . ALA A 1 71 ? -10.574 -1.558 13.430 1.00 86.12 71 ALA A CA 1
ATOM 522 C C . ALA A 1 71 ? -10.701 -2.196 14.827 1.00 86.12 71 ALA A C 1
ATOM 524 O O . ALA A 1 71 ? -11.796 -2.281 15.389 1.00 86.12 71 ALA A O 1
ATOM 525 N N . ARG A 1 72 ? -9.575 -2.593 15.438 1.00 82.44 72 ARG A N 1
ATOM 526 C CA . ARG A 1 72 ? -9.545 -3.125 16.809 1.00 82.44 72 ARG A CA 1
ATOM 527 C C . ARG A 1 72 ? -9.970 -2.075 17.828 1.00 82.44 72 ARG A C 1
ATOM 529 O O . ARG A 1 72 ? -10.770 -2.395 18.706 1.00 82.44 72 ARG A O 1
ATOM 536 N N . ARG A 1 73 ? -9.483 -0.835 17.711 1.00 81.38 73 ARG A N 1
ATOM 537 C CA . ARG A 1 73 ? -9.899 0.275 18.588 1.00 81.38 73 ARG A CA 1
ATOM 538 C C . ARG A 1 73 ? -11.407 0.539 18.478 1.00 81.38 73 ARG A C 1
ATOM 540 O O . ARG A 1 73 ? -12.080 0.589 19.501 1.00 81.38 73 ARG A O 1
ATOM 547 N N . ALA A 1 74 ? -11.950 0.574 17.262 1.00 81.75 74 ALA A N 1
ATOM 548 C CA . ALA A 1 74 ? -13.379 0.753 17.002 1.00 81.75 74 ALA A CA 1
ATOM 549 C C . ALA A 1 74 ? -14.242 -0.386 17.566 1.00 81.75 74 ALA A C 1
ATOM 551 O O . ALA A 1 74 ? -15.341 -0.154 18.060 1.00 81.75 74 ALA A O 1
ATOM 552 N N . SER A 1 75 ? -13.745 -1.627 17.533 1.00 78.62 75 SER A N 1
ATOM 553 C CA . SER A 1 75 ? -14.486 -2.778 18.066 1.00 78.62 75 SER A CA 1
ATOM 554 C C . SER A 1 75 ? -14.658 -2.752 19.590 1.00 78.62 75 SER A C 1
ATOM 556 O O . SER A 1 75 ? -15.651 -3.297 20.087 1.00 78.62 75 SER A O 1
ATOM 558 N N . LYS A 1 76 ? -13.701 -2.121 20.293 1.00 74.06 76 LYS A N 1
ATOM 559 C CA . LYS A 1 76 ? -13.642 -1.982 21.755 1.00 74.06 76 LYS A CA 1
ATOM 560 C C . LYS A 1 76 ? -14.468 -0.811 22.287 1.00 74.06 76 LYS A C 1
ATOM 562 O O . LYS A 1 76 ? -14.841 -0.848 23.450 1.00 74.06 76 LYS A O 1
ATOM 567 N N . LEU A 1 77 ? -14.782 0.179 21.452 1.00 65.50 77 LEU A N 1
ATOM 568 C CA . LEU A 1 77 ? -15.728 1.239 21.795 1.00 65.50 77 LEU A CA 1
ATOM 569 C C . LEU A 1 77 ? -17.125 0.622 21.918 1.00 65.50 77 LEU A C 1
ATOM 571 O O . LEU A 1 77 ? -17.764 0.245 20.927 1.00 65.50 77 LEU A O 1
ATOM 575 N N . SER A 1 78 ? -17.570 0.440 23.159 1.00 59.38 78 SER A N 1
ATOM 576 C CA . SER A 1 78 ? -18.922 -0.018 23.432 1.00 59.38 78 SER A CA 1
ATOM 577 C C . SER A 1 78 ? -19.885 1.159 23.193 1.00 59.38 78 SER A C 1
ATOM 579 O O . SER A 1 78 ? -19.644 2.253 23.703 1.00 59.38 78 SER A O 1
ATOM 581 N N . PRO A 1 79 ? -20.968 0.988 22.406 1.00 60.16 79 PRO A N 1
ATOM 582 C CA . PRO A 1 79 ? -21.915 2.074 22.122 1.00 60.16 79 PRO A CA 1
ATOM 583 C C . PRO A 1 79 ? -22.494 2.707 23.393 1.00 60.16 79 PRO A C 1
ATOM 585 O O . PRO A 1 79 ? -22.854 3.877 23.399 1.00 60.16 79 PRO A O 1
ATOM 588 N N . ILE A 1 80 ? -22.557 1.922 24.473 1.00 60.22 80 ILE A N 1
ATOM 589 C CA . ILE A 1 80 ? -23.116 2.331 25.758 1.00 60.22 80 ILE A CA 1
ATOM 590 C C . ILE A 1 80 ? -22.223 3.346 26.489 1.00 60.22 80 ILE A C 1
ATOM 592 O O . ILE A 1 80 ? -22.737 4.196 27.205 1.00 60.22 80 ILE A O 1
ATOM 596 N N . GLU A 1 81 ? -20.902 3.294 26.294 1.00 62.94 81 GLU A N 1
ATOM 597 C CA . GLU A 1 81 ? -19.943 4.200 26.946 1.00 62.94 81 GLU A CA 1
ATOM 598 C C . GLU A 1 81 ? -19.992 5.598 26.330 1.00 62.94 81 GLU A C 1
ATOM 600 O O . GLU A 1 81 ? -19.943 6.589 27.048 1.00 62.94 81 GLU A O 1
ATOM 605 N N . VAL A 1 82 ? -20.188 5.668 25.010 1.00 61.72 82 VAL A N 1
ATOM 606 C CA . VAL A 1 82 ? -20.341 6.932 24.273 1.00 61.72 82 VAL A CA 1
ATOM 607 C C . VAL A 1 82 ? -21.643 7.645 24.645 1.00 61.72 82 VAL A C 1
ATOM 609 O O . VAL A 1 82 ? -21.678 8.862 24.651 1.00 61.72 82 VAL A O 1
ATOM 612 N N . ILE A 1 83 ? -22.708 6.916 24.992 1.00 66.25 83 ILE A N 1
ATOM 613 C CA . ILE A 1 83 ? -23.982 7.526 25.419 1.00 66.25 83 ILE A CA 1
ATOM 614 C C . ILE A 1 83 ? -23.954 7.904 26.909 1.00 66.25 83 ILE A C 1
ATOM 616 O O . ILE A 1 83 ? -24.654 8.819 27.329 1.00 66.25 83 ILE A O 1
ATOM 620 N N . ARG A 1 84 ? -23.164 7.200 27.730 1.00 60.94 84 ARG A N 1
ATOM 621 C CA . ARG A 1 84 ? -23.100 7.425 29.183 1.00 60.94 84 ARG A CA 1
ATOM 622 C C . ARG A 1 84 ? -22.088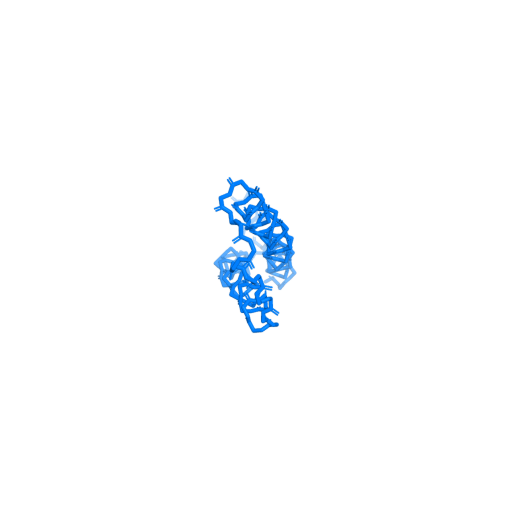 8.499 29.598 1.00 60.94 84 ARG A C 1
ATOM 624 O O . ARG A 1 84 ? -22.253 9.080 30.666 1.00 60.94 84 ARG A O 1
ATOM 631 N N . TYR A 1 85 ? -21.055 8.732 28.789 1.00 61.53 85 TYR A N 1
ATOM 632 C CA . TYR A 1 85 ? -19.983 9.701 29.053 1.00 61.53 85 TYR A CA 1
ATOM 633 C C . TYR A 1 85 ? -19.749 10.694 27.899 1.00 61.53 85 TYR A C 1
ATOM 635 O O . TYR A 1 85 ? -18.752 11.416 27.927 1.00 61.53 85 TYR A O 1
ATOM 643 N N . GLY A 1 86 ? -20.610 10.687 26.877 1.00 56.38 86 GLY A N 1
ATOM 644 C CA . GLY A 1 86 ? -20.586 11.642 25.764 1.00 56.38 86 GLY A CA 1
ATOM 645 C C . GLY A 1 86 ? -21.483 12.845 25.989 1.00 56.38 86 GLY A C 1
ATOM 646 O O . GLY A 1 86 ? -22.434 12.735 26.795 1.00 56.38 86 GLY A O 1
#

Foldseek 3Di:
DQVQLVVLLVVLLVCLQVVLVVCLVVVVVVVVVCCVVPNDPDPDPPPDVCVSVVSSVVSNVVSNVVSNVVSVVVVPPDPVCVVVPD

Nearest PDB structures (foldseek):
  7jgb-assembly1_3  TM=5.706E-01  e=4.784E+00  Mycolicibacterium smegmatis
  8gym-assembly1_l  TM=4.786E-01  e=4.516E+00  Tetrahymena thermophila SB210
  6vof-assembly1_S  TM=5.059E-01  e=6.758E+00  Spinacia oleracea
  8jlz-assembly1_R  TM=4.651E-01  e=8.032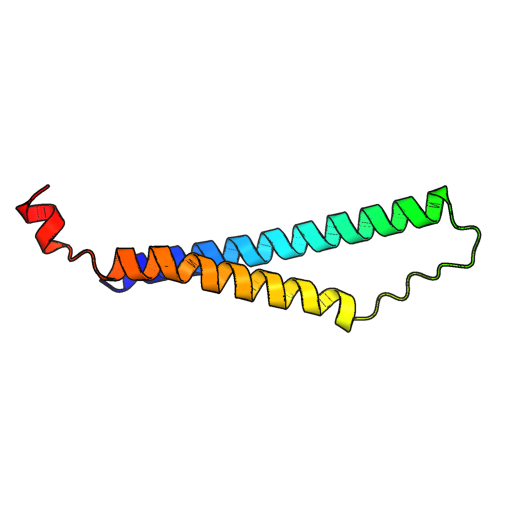E+00  Homo sapiens

Solvent-accessible surface area (backbone atoms only — not comparable to full-atom values): 4637 Å² total; per-residue (Å²): 77,69,67,61,20,50,52,37,35,51,52,20,36,50,50,14,48,53,50,28,55,51,49,49,52,50,54,49,51,50,52,51,52,50,37,77,74,73,43,84,90,70,76,71,82,77,83,45,68,66,75,61,47,51,57,38,54,49,32,31,50,50,26,34,59,60,18,45,59,60,14,52,54,42,33,68,51,50,75,66,54,56,69,73,75,98

Radius of gyration: 20.28 Å; Cα contacts (8 Å, |Δi|>4): 58; chains: 1; bounding box: 43×24×57 Å

Secondary structure (DSSP, 8-state):
-HHHHHHHHHHHHHHHHHHHHHHHHHHHHHHHHHHHHH-SS-------HHHHHHHHHHHHHHHHHHHHHHHHHHHH--HHHHHHH-